Protein AF-A0A7C4W8W3-F1 (afdb_monomer_lite)

Structure (mmCIF, N/CA/C/O backbone):
data_AF-A0A7C4W8W3-F1
#
_entry.id   AF-A0A7C4W8W3-F1
#
loop_
_atom_site.group_PDB
_atom_site.id
_atom_site.type_symbol
_atom_site.label_atom_id
_atom_site.label_alt_id
_atom_site.label_comp_id
_atom_site.label_asym_id
_atom_site.label_entity_id
_atom_site.label_seq_id
_atom_site.pdbx_PDB_ins_code
_atom_site.Cartn_x
_atom_site.Cartn_y
_atom_site.Cartn_z
_atom_site.occupancy
_atom_site.B_iso_or_equiv
_atom_site.auth_seq_id
_atom_site.auth_comp_id
_atom_site.auth_asym_id
_atom_site.auth_atom_id
_atom_site.pdbx_PDB_model_num
ATOM 1 N N . MET A 1 1 ? -10.233 -7.156 21.979 1.00 64.44 1 MET A N 1
ATOM 2 C CA . MET A 1 1 ? -10.427 -7.450 20.538 1.00 64.44 1 MET A CA 1
ATOM 3 C C . MET A 1 1 ? -11.232 -6.345 19.859 1.00 64.44 1 MET A C 1
ATOM 5 O O . MET A 1 1 ? -10.738 -5.754 18.906 1.00 64.44 1 MET A O 1
ATOM 9 N N . GLU A 1 2 ? -12.417 -6.010 20.380 1.00 81.44 2 GLU A N 1
ATOM 10 C CA . GLU A 1 2 ? -13.230 -4.883 19.886 1.00 81.44 2 GLU A CA 1
ATOM 11 C C . GLU A 1 2 ? -12.530 -3.527 20.033 1.00 81.44 2 GLU A C 1
ATOM 13 O O . GLU A 1 2 ? -12.562 -2.720 19.113 1.00 81.44 2 GLU A O 1
ATOM 18 N N . GLU A 1 3 ? -11.820 -3.306 21.142 1.00 87.25 3 GLU A N 1
ATOM 19 C CA . GLU A 1 3 ? -11.076 -2.062 21.376 1.00 87.25 3 GLU A CA 1
ATOM 20 C C . GLU A 1 3 ? -9.989 -1.816 20.320 1.00 87.25 3 GLU A C 1
ATOM 22 O O . GLU A 1 3 ? -9.983 -0.765 19.688 1.00 87.25 3 GLU A O 1
ATOM 27 N N . PHE A 1 4 ? -9.130 -2.806 20.050 1.00 87.69 4 PHE A N 1
ATOM 28 C CA . PHE A 1 4 ? -8.094 -2.698 19.014 1.00 87.69 4 PHE A CA 1
ATOM 29 C C . PHE A 1 4 ? -8.700 -2.447 17.626 1.00 87.69 4 PHE A C 1
ATOM 31 O O . PHE A 1 4 ? -8.222 -1.598 16.877 1.00 87.69 4 PHE A O 1
ATOM 38 N N . THR A 1 5 ? -9.798 -3.142 17.308 1.00 91.81 5 THR A N 1
ATOM 39 C CA . THR A 1 5 ? -10.549 -2.929 16.063 1.00 91.81 5 THR A CA 1
ATOM 40 C C . THR A 1 5 ? -11.063 -1.495 15.965 1.00 91.81 5 THR A C 1
ATOM 42 O O . THR A 1 5 ? -10.894 -0.858 14.930 1.00 91.81 5 THR A O 1
ATOM 45 N N . LYS A 1 6 ? -11.635 -0.960 17.046 1.00 92.25 6 LYS A N 1
ATOM 46 C CA . LYS A 1 6 ? -12.136 0.413 17.095 1.00 92.25 6 LYS A CA 1
ATOM 47 C C . LYS A 1 6 ? -11.007 1.436 16.954 1.00 92.25 6 LYS A C 1
ATOM 49 O O . LYS A 1 6 ? -11.111 2.335 16.131 1.00 92.25 6 LYS A O 1
ATOM 54 N N . MET A 1 7 ? -9.892 1.258 17.666 1.00 89.38 7 MET A N 1
ATOM 55 C CA . MET A 1 7 ? -8.715 2.132 17.543 1.00 89.38 7 MET A CA 1
ATOM 56 C C . MET A 1 7 ? -8.175 2.187 16.111 1.00 89.38 7 MET A C 1
ATOM 58 O O . MET A 1 7 ? -7.802 3.256 15.620 1.00 89.38 7 MET A O 1
ATOM 62 N N . TRP A 1 8 ? -8.142 1.030 15.451 1.00 91.62 8 TRP A N 1
ATOM 63 C CA . TRP A 1 8 ? -7.712 0.891 14.068 1.00 91.62 8 TRP A CA 1
ATOM 64 C C . TRP A 1 8 ? -8.665 1.591 13.088 1.00 91.62 8 TRP A C 1
ATOM 66 O O . TRP A 1 8 ? -8.216 2.329 12.211 1.00 91.62 8 TRP A O 1
ATOM 76 N N . GLN A 1 9 ? -9.976 1.402 13.258 1.00 92.56 9 GLN A N 1
ATOM 77 C CA . GLN A 1 9 ? -11.007 2.046 12.436 1.00 92.56 9 GLN A CA 1
ATOM 78 C C . GLN A 1 9 ? -11.044 3.572 12.637 1.00 92.56 9 GLN A C 1
ATOM 80 O O . GLN A 1 9 ? -11.223 4.308 11.669 1.00 92.56 9 GLN A O 1
ATOM 85 N N . ASP A 1 10 ? -10.790 4.047 13.858 1.00 90.81 10 ASP A N 1
ATOM 86 C CA . ASP A 1 10 ? -10.789 5.468 14.234 1.00 90.81 10 ASP A CA 1
ATOM 87 C C . ASP A 1 10 ? -9.455 6.187 13.927 1.00 90.81 10 ASP A C 1
ATOM 89 O O . ASP A 1 10 ? -9.268 7.362 14.271 1.00 90.81 10 ASP A O 1
ATOM 93 N N . LEU A 1 11 ? -8.516 5.499 13.264 1.00 86.62 11 LEU A N 1
ATOM 94 C CA . LEU A 1 11 ? -7.213 6.026 12.836 1.00 86.62 11 LEU A CA 1
ATOM 95 C C . LEU A 1 11 ? -6.344 6.552 13.988 1.00 86.62 11 LEU A C 1
ATOM 97 O O . LEU A 1 11 ? -5.536 7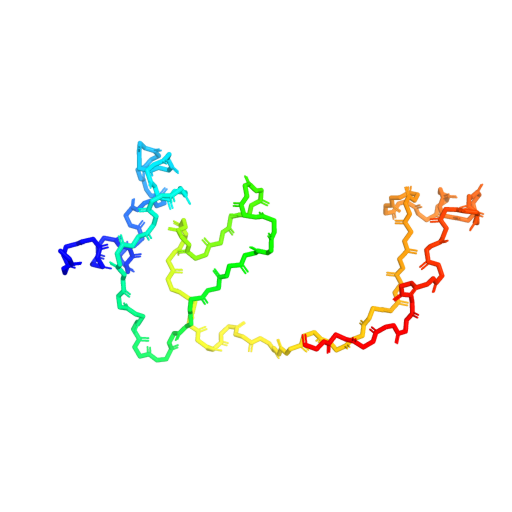.471 13.814 1.00 86.62 11 LEU A O 1
ATOM 101 N N . ILE A 1 12 ? -6.495 5.976 15.181 1.00 83.69 12 ILE A N 1
ATOM 102 C CA . ILE A 1 12 ? -5.775 6.424 16.380 1.00 83.69 12 ILE A CA 1
ATOM 103 C C . ILE A 1 12 ? -4.265 6.177 16.232 1.00 83.69 12 ILE A C 1
ATOM 105 O O . ILE A 1 12 ? -3.466 7.017 16.641 1.00 83.69 12 ILE A O 1
ATOM 109 N N . PHE A 1 13 ? -3.864 5.098 15.553 1.00 76.56 13 PHE A N 1
ATOM 110 C CA . PHE A 1 13 ? -2.453 4.763 15.317 1.00 76.56 13 PHE A CA 1
ATOM 111 C C . PHE A 1 13 ? -1.708 5.777 14.437 1.00 76.56 13 PHE A C 1
ATOM 113 O O . PHE A 1 13 ? -0.496 5.919 14.565 1.00 76.56 13 PHE A O 1
ATOM 120 N N . ILE A 1 14 ? -2.415 6.517 13.574 1.00 75.88 14 ILE A N 1
ATOM 121 C CA . ILE A 1 14 ? -1.811 7.615 12.799 1.00 75.88 14 ILE A CA 1
ATOM 122 C C . ILE A 1 14 ? -1.455 8.782 13.729 1.00 75.88 14 ILE A C 1
ATOM 124 O O . ILE A 1 14 ? -0.450 9.466 13.533 1.00 75.88 14 ILE A O 1
ATOM 128 N N . LYS A 1 15 ? -2.305 9.032 14.729 1.00 75.56 15 LYS A N 1
ATOM 129 C CA . LYS A 1 15 ? -2.196 10.186 15.627 1.00 75.56 15 LYS A CA 1
ATOM 130 C C . LYS A 1 15 ? -1.149 9.973 16.716 1.00 75.56 15 LYS A C 1
ATOM 132 O O . LYS A 1 15 ? -0.503 10.938 17.114 1.00 75.56 15 LYS A O 1
ATOM 137 N N . ASP A 1 16 ? -0.961 8.735 17.167 1.00 76.19 16 ASP A N 1
ATOM 138 C CA . ASP A 1 16 ? 0.007 8.389 18.206 1.00 76.19 16 ASP A CA 1
ATOM 139 C C . ASP A 1 16 ? 1.090 7.433 17.679 1.00 76.19 16 ASP A C 1
ATOM 141 O O . ASP A 1 16 ? 0.887 6.226 17.515 1.00 76.19 16 ASP A O 1
ATOM 145 N N . LYS A 1 17 ? 2.283 7.995 17.447 1.00 68.06 17 LYS A N 1
ATOM 146 C CA . LYS A 1 17 ? 3.448 7.275 16.914 1.00 68.06 17 LYS A CA 1
ATOM 147 C C . LYS A 1 17 ? 3.979 6.184 17.846 1.00 68.06 17 LYS A C 1
ATOM 149 O O . LYS A 1 17 ? 4.703 5.313 17.367 1.00 68.06 17 LYS A O 1
ATOM 154 N N . ASN A 1 18 ? 3.618 6.183 19.131 1.00 72.62 18 ASN A N 1
ATOM 155 C CA . ASN A 1 18 ? 4.074 5.158 20.073 1.00 72.62 18 ASN A CA 1
ATOM 156 C C . ASN A 1 18 ? 3.513 3.765 19.734 1.00 72.62 18 ASN A C 1
ATOM 158 O O . ASN A 1 18 ? 4.138 2.754 20.048 1.00 72.62 18 ASN A O 1
ATOM 162 N N . TYR A 1 19 ? 2.386 3.695 19.016 1.00 69.94 19 TYR A N 1
ATOM 163 C CA . TYR A 1 19 ? 1.806 2.430 18.554 1.00 69.94 19 TYR A CA 1
ATOM 164 C C . TYR A 1 19 ? 2.418 1.911 17.249 1.00 69.94 19 TYR A C 1
ATOM 166 O O . TYR A 1 19 ? 2.245 0.736 16.926 1.00 69.94 19 TYR A O 1
ATOM 174 N N . GLY A 1 20 ? 3.166 2.739 16.511 1.00 66.06 20 GLY A N 1
ATOM 175 C CA . GLY A 1 20 ? 3.705 2.374 15.197 1.00 66.06 20 GLY A CA 1
ATOM 176 C C . GLY A 1 20 ? 4.607 1.135 15.220 1.00 66.06 20 GLY A C 1
ATOM 177 O O . GLY A 1 20 ? 4.617 0.370 14.258 1.00 66.06 20 GLY A O 1
ATOM 178 N N . ILE A 1 21 ? 5.310 0.893 16.334 1.00 66.31 21 ILE A N 1
ATOM 179 C CA . ILE A 1 21 ? 6.167 -0.290 16.512 1.00 66.31 21 ILE A CA 1
ATOM 180 C C . ILE A 1 21 ? 5.345 -1.565 16.787 1.00 66.31 21 ILE A C 1
ATOM 182 O O . ILE A 1 21 ? 5.680 -2.637 16.294 1.00 66.31 21 ILE A O 1
ATOM 186 N N . LEU A 1 22 ? 4.240 -1.452 17.534 1.00 67.44 22 LEU A N 1
ATOM 187 C CA . LEU A 1 22 ? 3.401 -2.584 17.958 1.00 67.44 22 LEU A CA 1
ATOM 188 C C . LEU A 1 22 ? 2.498 -3.084 16.825 1.00 67.44 22 LEU A C 1
ATOM 190 O O . LEU A 1 22 ? 2.249 -4.279 16.687 1.00 67.44 22 LEU A O 1
ATOM 194 N N . VAL A 1 23 ? 2.041 -2.151 15.992 1.00 76.06 23 VAL A N 1
ATOM 195 C CA . VAL A 1 23 ? 1.123 -2.371 14.869 1.00 76.06 23 VAL A CA 1
ATOM 196 C C . VAL A 1 23 ? 1.796 -3.091 13.694 1.00 76.06 23 VAL A C 1
ATOM 198 O O . VAL A 1 23 ? 1.110 -3.621 12.825 1.00 76.06 23 VAL A O 1
ATOM 201 N N . ARG A 1 24 ? 3.131 -3.132 13.639 1.00 78.88 24 ARG A N 1
ATOM 202 C CA . ARG A 1 24 ? 3.855 -3.647 12.475 1.00 78.88 24 ARG A CA 1
ATOM 203 C C . ARG A 1 24 ? 3.949 -5.174 12.446 1.00 78.88 24 ARG A C 1
ATOM 205 O O . ARG A 1 24 ? 3.488 -5.774 11.470 1.00 78.88 24 ARG A O 1
ATOM 212 N N . ASP A 1 25 ? 4.501 -5.769 13.504 1.00 81.69 25 ASP A N 1
ATOM 213 C CA . ASP A 1 25 ? 4.824 -7.204 13.559 1.00 81.69 25 ASP A CA 1
ATOM 214 C C . ASP A 1 25 ? 3.685 -8.042 14.160 1.00 81.69 25 ASP A C 1
ATOM 216 O O . ASP A 1 25 ? 3.454 -9.170 13.733 1.00 81.69 25 ASP A O 1
ATOM 220 N N . ASN A 1 26 ? 2.925 -7.474 15.102 1.00 84.75 26 ASN A N 1
ATOM 221 C CA . ASN A 1 26 ? 1.848 -8.159 15.826 1.00 84.75 26 ASN A CA 1
ATOM 222 C C . ASN A 1 26 ? 0.481 -7.512 15.549 1.00 84.75 26 ASN A C 1
ATOM 224 O O . ASN A 1 26 ? -0.288 -7.226 16.466 1.00 84.75 26 ASN A O 1
ATOM 228 N N . PHE A 1 27 ? 0.186 -7.235 14.274 1.00 89.38 27 PHE A N 1
ATOM 229 C CA . PHE A 1 27 ? -1.072 -6.600 13.892 1.00 89.38 27 PHE A CA 1
ATOM 230 C C . PHE A 1 27 ? -2.282 -7.522 14.077 1.00 89.38 27 PHE A C 1
ATOM 232 O O . PHE A 1 27 ? -2.328 -8.626 13.532 1.00 89.38 27 PHE A O 1
ATOM 239 N N . GLY A 1 28 ? -3.327 -6.994 14.712 1.00 87.56 28 GLY A N 1
ATOM 240 C CA . GLY A 1 28 ? -4.638 -7.628 14.769 1.00 87.56 28 GLY A CA 1
ATOM 241 C C . GLY A 1 28 ? -4.845 -8.542 15.980 1.00 87.56 28 GLY A C 1
ATOM 242 O O . GLY A 1 28 ? -4.017 -8.588 16.888 1.00 87.56 28 GLY A O 1
ATOM 243 N N . PRO A 1 29 ? -5.981 -9.258 16.020 1.00 91.38 29 PRO A N 1
ATOM 244 C CA . PRO A 1 29 ? -7.018 -9.319 14.982 1.00 91.38 29 PRO A CA 1
ATOM 245 C C . PRO A 1 29 ? -7.871 -8.039 14.887 1.00 91.38 29 PRO A C 1
ATOM 247 O O . PRO A 1 29 ? -8.110 -7.366 15.890 1.00 91.38 29 PRO A O 1
ATOM 250 N N . VAL A 1 30 ? -8.351 -7.726 13.675 1.00 93.00 30 VAL A N 1
ATOM 251 C CA . VAL A 1 30 ? -9.316 -6.643 13.398 1.00 93.00 30 VAL A CA 1
ATOM 252 C C . VAL A 1 30 ? -10.462 -7.136 12.525 1.00 93.00 30 VAL A C 1
ATOM 254 O O . VAL A 1 30 ? -10.279 -8.030 11.699 1.00 93.00 30 VAL A O 1
ATOM 257 N N . VAL A 1 31 ? -11.629 -6.509 12.669 1.00 95.62 31 VAL A N 1
ATOM 258 C CA . VAL A 1 31 ? -12.759 -6.688 11.749 1.00 95.62 31 VAL A CA 1
ATOM 259 C C . VAL A 1 31 ? -12.779 -5.534 10.750 1.00 95.62 31 VAL A C 1
ATOM 261 O O . VAL A 1 31 ? -12.810 -4.362 11.134 1.00 95.62 31 VAL A O 1
ATOM 264 N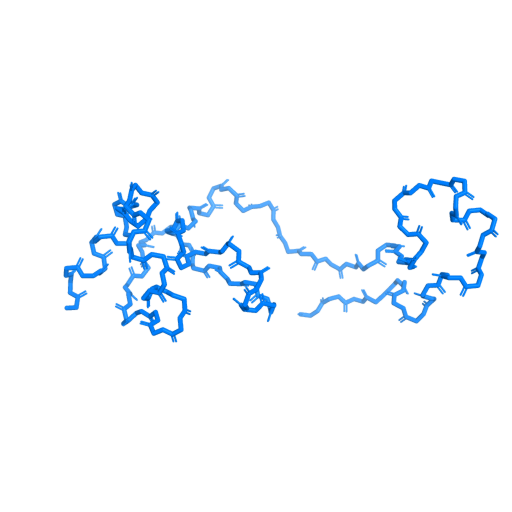 N . VAL A 1 32 ? -12.754 -5.867 9.459 1.00 96.38 32 VAL A N 1
ATOM 265 C CA . VAL A 1 32 ? -12.858 -4.880 8.377 1.00 96.38 32 VAL A CA 1
ATOM 266 C C . VAL A 1 32 ? -14.308 -4.387 8.298 1.00 96.38 32 VAL A C 1
ATOM 268 O O . VAL A 1 32 ? -15.205 -5.225 8.194 1.00 96.38 32 VAL A O 1
ATOM 271 N N . PRO A 1 33 ? -14.561 -3.065 8.348 1.00 96.19 33 PRO A N 1
ATOM 272 C CA . PRO A 1 33 ? -15.905 -2.522 8.187 1.00 96.19 33 PRO A CA 1
ATOM 273 C C . PRO A 1 33 ? -16.529 -2.888 6.842 1.00 96.19 33 PRO A C 1
ATOM 275 O O . PRO A 1 33 ? -15.830 -3.145 5.857 1.00 96.19 33 PRO A O 1
ATOM 278 N N . GLU A 1 34 ? -17.855 -2.801 6.768 1.00 97.12 34 GLU A N 1
ATOM 279 C CA . GLU A 1 34 ? -18.560 -2.882 5.493 1.00 97.12 34 GLU A CA 1
ATOM 280 C C . GLU A 1 34 ? -18.043 -1.835 4.496 1.00 97.12 34 GLU A C 1
ATOM 282 O O . GLU A 1 34 ? -17.624 -0.732 4.860 1.00 97.12 34 GLU A O 1
ATOM 287 N N . SER A 1 35 ? -18.067 -2.185 3.208 1.00 97.44 35 SER A N 1
ATOM 288 C CA . SER A 1 35 ? -17.588 -1.324 2.113 1.00 97.44 35 SER A CA 1
ATOM 289 C C . SER A 1 35 ? -16.126 -0.869 2.242 1.00 97.44 35 SER A C 1
ATOM 291 O O . SER A 1 35 ? -15.703 0.076 1.569 1.00 97.44 35 SER A O 1
ATOM 293 N N . CYS A 1 36 ? -15.331 -1.554 3.063 1.00 97.81 36 CYS A N 1
ATOM 294 C CA . CYS A 1 36 ? -13.898 -1.344 3.188 1.00 97.81 36 CYS A CA 1
ATOM 295 C C . CYS A 1 36 ? -13.110 -2.602 2.818 1.00 97.81 36 CYS A C 1
ATOM 2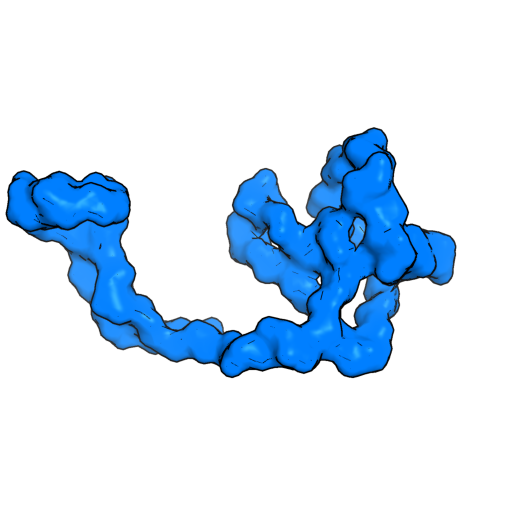97 O O . CYS A 1 36 ? -13.624 -3.718 2.820 1.00 97.81 36 CYS A O 1
ATOM 299 N N . ILE A 1 37 ? -11.831 -2.406 2.517 1.00 97.31 37 ILE A N 1
ATOM 300 C CA . ILE A 1 37 ? -10.846 -3.468 2.349 1.00 97.31 37 ILE A CA 1
ATOM 301 C C . ILE A 1 37 ? -9.642 -3.206 3.248 1.00 97.31 37 ILE A C 1
ATOM 303 O O . ILE A 1 37 ? -9.294 -2.060 3.543 1.00 97.31 37 ILE A O 1
ATOM 307 N N . PHE A 1 38 ? -9.001 -4.291 3.665 1.00 96.56 38 PHE A N 1
ATOM 308 C CA . PHE A 1 38 ? -7.694 -4.264 4.302 1.00 96.56 38 PHE A CA 1
ATOM 309 C C . PHE A 1 38 ? -6.636 -4.546 3.237 1.00 96.56 38 PHE A C 1
ATOM 311 O O . PHE A 1 38 ? -6.691 -5.590 2.586 1.00 96.56 38 PHE A O 1
ATOM 318 N N . VAL A 1 39 ? -5.702 -3.619 3.027 1.00 96.25 39 VAL A N 1
ATOM 319 C CA . VAL A 1 39 ? -4.616 -3.789 2.054 1.00 96.25 39 VAL A CA 1
ATOM 320 C C . VAL A 1 39 ? -3.276 -3.877 2.764 1.00 96.25 39 VAL A C 1
ATOM 322 O O . VAL A 1 39 ? -3.033 -3.200 3.760 1.00 96.25 39 VAL A O 1
ATOM 325 N N . MET A 1 40 ? -2.393 -4.708 2.226 1.00 95.88 40 MET A N 1
ATOM 326 C CA . MET A 1 40 ? -1.022 -4.862 2.695 1.00 95.88 40 MET A CA 1
ATOM 327 C C . MET A 1 40 ? -0.076 -4.856 1.508 1.00 95.88 40 MET A C 1
ATOM 329 O O . MET A 1 40 ? -0.399 -5.414 0.459 1.00 95.88 40 MET A O 1
ATOM 333 N N . GLY A 1 41 ? 1.097 -4.258 1.687 1.00 94.94 41 GLY A N 1
ATOM 334 C CA . GLY A 1 41 ? 2.179 -4.401 0.723 1.00 94.94 41 GLY A CA 1
ATOM 335 C C . GLY A 1 41 ? 2.892 -5.742 0.880 1.00 94.94 41 GLY A C 1
ATOM 336 O O . GLY A 1 41 ? 2.966 -6.309 1.973 1.00 94.94 41 GLY A O 1
ATOM 337 N N . ASP A 1 42 ? 3.466 -6.238 -0.213 1.00 95.25 42 ASP A N 1
ATOM 338 C CA . ASP A 1 42 ? 4.276 -7.461 -0.186 1.00 95.25 42 ASP A CA 1
ATOM 339 C C . ASP A 1 42 ? 5.571 -7.264 0.617 1.00 95.25 42 ASP A C 1
ATOM 341 O O . ASP A 1 42 ? 6.008 -8.161 1.337 1.00 95.25 42 ASP A O 1
ATOM 345 N N . ASN A 1 43 ? 6.165 -6.066 0.553 1.00 94.75 43 ASN A N 1
ATOM 346 C CA . ASN A 1 43 ? 7.343 -5.701 1.339 1.00 94.75 43 ASN A CA 1
ATOM 347 C C . ASN A 1 43 ? 6.935 -5.204 2.737 1.00 94.75 43 ASN A C 1
ATOM 349 O O . ASN A 1 43 ? 6.903 -4.003 3.000 1.00 94.75 43 ASN A O 1
ATOM 353 N N . ARG A 1 44 ? 6.577 -6.148 3.614 1.00 91.81 44 ARG A N 1
ATOM 354 C CA . ARG A 1 44 ? 5.927 -5.910 4.919 1.00 91.81 44 ARG A CA 1
ATOM 355 C C . ARG A 1 44 ? 6.654 -4.931 5.832 1.00 91.81 44 ARG A C 1
ATOM 357 O O . ARG A 1 44 ? 5.988 -4.157 6.517 1.00 91.81 44 ARG A O 1
ATOM 364 N N . ASP A 1 45 ? 7.980 -4.960 5.821 1.00 90.00 45 ASP A N 1
ATOM 365 C CA . ASP A 1 45 ? 8.828 -4.112 6.659 1.00 90.00 45 ASP A CA 1
ATOM 366 C C . ASP A 1 45 ? 8.969 -2.682 6.136 1.00 90.00 45 ASP A C 1
ATOM 368 O O . ASP A 1 45 ? 9.350 -1.780 6.883 1.00 90.00 45 ASP A O 1
ATOM 372 N N . ASN A 1 46 ? 8.654 -2.476 4.858 1.00 91.06 46 ASN A N 1
ATOM 373 C CA . ASN A 1 46 ? 8.794 -1.207 4.157 1.00 91.06 46 ASN A CA 1
ATOM 374 C C . ASN A 1 46 ? 7.494 -0.828 3.432 1.00 91.06 46 ASN A C 1
ATOM 376 O O . ASN A 1 46 ? 7.504 -0.405 2.275 1.00 91.06 46 ASN A O 1
ATOM 380 N N . SER A 1 47 ? 6.367 -1.047 4.107 1.00 91.69 47 SER A N 1
ATOM 381 C CA . SER A 1 47 ? 5.031 -0.801 3.579 1.00 91.69 47 SER A CA 1
ATOM 382 C C . SER A 1 47 ? 4.192 -0.072 4.618 1.00 91.69 47 SER A C 1
ATOM 384 O O . SER A 1 47 ? 3.801 -0.653 5.628 1.00 91.69 47 SER A O 1
ATOM 386 N N . GLU A 1 48 ? 3.901 1.198 4.350 1.00 91.12 48 GLU A N 1
ATOM 387 C CA . GLU A 1 48 ? 2.886 1.962 5.070 1.00 91.12 48 GLU A CA 1
ATOM 388 C C . GLU A 1 48 ? 1.514 1.601 4.488 1.00 91.12 48 GLU A C 1
ATOM 390 O O . GLU A 1 48 ? 1.025 2.218 3.542 1.00 91.12 48 GLU A O 1
ATOM 395 N N . ASP A 1 49 ? 0.917 0.533 5.010 1.00 93.94 49 ASP A N 1
ATOM 396 C CA . ASP A 1 49 ? -0.350 -0.039 4.543 1.00 93.94 49 ASP A CA 1
ATOM 397 C C . ASP A 1 49 ? -1.462 0.029 5.604 1.00 93.94 49 ASP A C 1
ATOM 399 O O . ASP A 1 49 ? -1.335 0.750 6.599 1.00 93.94 49 ASP A O 1
ATOM 403 N N . SER A 1 50 ? -2.574 -0.691 5.394 1.00 94.75 50 SER A N 1
ATOM 404 C CA . SER A 1 50 ? -3.758 -0.597 6.253 1.00 94.75 50 SER A CA 1
ATOM 405 C C . SER A 1 50 ? -3.462 -0.855 7.723 1.00 94.75 50 SER A C 1
ATOM 407 O O . SER A 1 50 ? -4.222 -0.376 8.555 1.00 94.75 50 SER A O 1
ATOM 409 N N . ARG A 1 51 ? -2.368 -1.542 8.079 1.00 92.50 51 ARG A N 1
ATOM 410 C CA . ARG A 1 51 ? -1.943 -1.674 9.482 1.00 92.50 51 ARG A CA 1
ATOM 411 C C . ARG A 1 51 ? -1.818 -0.307 10.161 1.00 92.50 51 ARG A C 1
ATOM 413 O O . ARG A 1 51 ? -2.319 -0.124 11.265 1.00 92.50 51 ARG A O 1
ATOM 420 N N . PHE A 1 52 ? -1.224 0.663 9.469 1.00 88.81 52 PHE A N 1
ATOM 421 C CA . PHE A 1 52 ? -0.896 1.984 10.006 1.00 88.81 52 PHE A CA 1
ATOM 422 C C . PHE A 1 52 ? -2.014 3.002 9.812 1.00 88.81 52 PHE A C 1
ATOM 424 O O . PHE A 1 52 ? -2.306 3.769 10.727 1.00 88.81 52 PHE A O 1
ATOM 431 N N . TRP A 1 53 ? -2.631 3.019 8.626 1.00 91.06 53 TRP A N 1
ATOM 432 C CA . TRP A 1 53 ? -3.583 4.066 8.247 1.00 91.06 53 TRP A CA 1
ATOM 433 C C . TRP A 1 53 ? -5.042 3.618 8.167 1.00 91.06 53 TRP A C 1
ATOM 435 O O . TRP A 1 53 ? -5.886 4.399 7.734 1.00 91.06 53 TRP A O 1
ATOM 445 N N . GLY A 1 54 ? -5.365 2.404 8.616 1.00 93.25 54 GLY A N 1
ATOM 446 C CA . GLY A 1 54 ? -6.752 1.974 8.771 1.00 93.25 54 GLY A CA 1
ATOM 447 C C . GLY A 1 54 ? -7.371 1.299 7.538 1.00 93.25 54 GLY A C 1
ATOM 448 O O . GLY A 1 54 ? -6.673 0.902 6.598 1.00 93.25 54 GLY A O 1
ATOM 449 N N . PRO A 1 55 ? -8.702 1.118 7.542 1.00 95.94 55 PRO A N 1
ATOM 450 C CA . PRO A 1 55 ? -9.437 0.515 6.433 1.00 95.94 55 PRO A CA 1
ATOM 451 C C . PRO A 1 55 ? -9.500 1.432 5.202 1.00 95.94 55 PRO A C 1
ATOM 453 O O . PRO A 1 55 ? -9.717 2.638 5.313 1.00 95.94 55 PRO A O 1
ATOM 456 N N . LEU A 1 56 ? -9.393 0.854 4.000 1.00 96.00 56 LEU A N 1
ATOM 457 C CA . LEU A 1 56 ? -9.584 1.580 2.741 1.00 96.00 56 LEU A CA 1
ATOM 458 C C . LEU A 1 56 ? -11.020 1.414 2.243 1.00 96.00 56 LEU A C 1
ATOM 460 O O . LEU A 1 56 ? -11.427 0.314 1.879 1.00 96.00 56 LEU A O 1
ATOM 464 N N . HIS A 1 57 ? -11.777 2.504 2.148 1.00 97.50 57 HIS A N 1
ATOM 465 C CA . HIS A 1 57 ? -13.121 2.455 1.571 1.00 97.50 57 HIS A CA 1
ATOM 466 C C . HIS A 1 57 ? -13.071 2.119 0.067 1.00 97.50 57 HIS A C 1
ATOM 468 O O . HIS A 1 57 ? -12.338 2.764 -0.689 1.00 97.50 57 HIS A O 1
ATOM 474 N N . ILE A 1 58 ? -13.907 1.182 -0.401 1.00 97.44 58 ILE A N 1
ATOM 475 C CA . ILE A 1 58 ? -13.880 0.667 -1.788 1.00 97.44 58 ILE A CA 1
ATOM 476 C C . ILE A 1 58 ? -14.084 1.749 -2.854 1.00 97.44 58 ILE A C 1
ATOM 478 O O . ILE A 1 58 ? -13.590 1.621 -3.965 1.00 97.44 58 ILE A O 1
ATOM 482 N N . LYS A 1 59 ? -14.761 2.852 -2.513 1.00 97.94 59 LYS A N 1
ATOM 483 C CA . LYS A 1 59 ? -14.933 4.025 -3.395 1.00 97.94 59 LYS A CA 1
ATOM 484 C C . LYS A 1 59 ? -13.614 4.634 -3.895 1.00 97.94 59 LYS A C 1
ATOM 486 O O . LYS A 1 59 ? -13.613 5.319 -4.909 1.00 97.94 59 LYS A O 1
ATOM 491 N N . TYR A 1 60 ? -12.510 4.423 -3.173 1.00 96.94 60 TYR A N 1
ATOM 492 C CA . TYR A 1 60 ? -11.180 4.892 -3.568 1.00 96.94 60 TYR A CA 1
ATOM 493 C C . TYR A 1 60 ? -10.397 3.851 -4.386 1.00 96.94 60 TYR A C 1
ATOM 495 O O . TYR A 1 60 ? -9.315 4.154 -4.894 1.00 96.94 60 TYR A O 1
ATOM 503 N N . LEU A 1 61 ? -10.927 2.634 -4.541 1.00 96.19 61 LEU A N 1
ATOM 504 C CA . LEU A 1 61 ? -10.308 1.578 -5.330 1.00 96.19 61 LEU A CA 1
ATOM 505 C C . LEU A 1 61 ? -10.511 1.858 -6.824 1.00 96.19 61 LEU A C 1
ATOM 507 O O . LEU A 1 61 ? -11.626 1.809 -7.333 1.00 96.19 61 LEU A O 1
ATOM 511 N N . LYS A 1 62 ? -9.415 2.119 -7.542 1.00 96.12 62 LYS A N 1
ATOM 512 C CA . LYS A 1 62 ? -9.460 2.381 -8.991 1.00 96.12 62 LYS A CA 1
ATOM 513 C C . LYS A 1 62 ? -9.543 1.112 -9.840 1.00 96.12 62 LYS A C 1
ATOM 515 O O . LYS A 1 62 ? -10.124 1.141 -10.917 1.00 96.12 62 LYS A O 1
ATOM 520 N N . GLY A 1 63 ? -8.936 0.015 -9.394 1.00 94.31 63 GLY A N 1
ATOM 521 C CA . GLY A 1 63 ? -8.898 -1.231 -10.154 1.00 94.31 63 GLY A CA 1
ATOM 522 C C . GLY A 1 63 ? -7.756 -2.148 -9.733 1.00 94.31 63 GLY A C 1
ATOM 523 O O . GLY A 1 63 ? -7.043 -1.870 -8.769 1.00 94.31 63 GLY A O 1
ATOM 524 N N . LYS A 1 64 ? -7.594 -3.248 -10.473 1.00 93.06 64 LYS A N 1
ATOM 525 C CA . LYS A 1 64 ? -6.521 -4.227 -10.272 1.00 93.06 64 LYS A CA 1
ATOM 526 C C . LYS A 1 64 ? -5.372 -3.957 -11.250 1.00 93.06 64 LYS A C 1
ATOM 528 O O . LYS A 1 64 ? -5.647 -3.707 -12.425 1.00 93.06 64 LYS A O 1
ATOM 533 N N . PRO A 1 65 ? -4.105 -4.001 -10.807 1.00 92.69 65 PRO A N 1
ATOM 534 C CA . PRO A 1 65 ? -2.972 -3.880 -11.717 1.00 92.69 65 PRO A CA 1
ATOM 535 C C . PRO A 1 65 ? -2.923 -5.105 -12.648 1.00 92.69 65 PRO A C 1
ATOM 537 O O . PRO A 1 65 ? -3.093 -6.230 -12.191 1.00 92.69 65 PRO A O 1
ATOM 540 N N . LEU A 1 66 ? -2.724 -4.884 -13.955 1.00 94.56 66 LEU A N 1
ATOM 541 C CA . LEU A 1 66 ? -2.861 -5.934 -14.982 1.00 94.56 66 LEU A CA 1
ATOM 542 C C . LEU A 1 66 ? -1.520 -6.394 -15.562 1.00 94.56 66 LEU A C 1
ATOM 544 O O . LEU A 1 66 ? -1.259 -7.590 -15.641 1.00 94.56 66 LEU A O 1
ATOM 548 N N . VAL A 1 67 ? -0.676 -5.454 -15.996 1.00 96.62 67 VAL A N 1
ATOM 549 C CA . VAL A 1 67 ? 0.560 -5.738 -16.741 1.00 96.62 67 VAL A CA 1
ATOM 550 C C . VAL A 1 67 ? 1.669 -4.786 -16.309 1.00 96.62 67 VAL A C 1
ATOM 552 O O . VAL A 1 67 ? 1.429 -3.601 -16.070 1.00 96.62 67 VAL A O 1
ATOM 555 N N . ILE A 1 68 ? 2.902 -5.287 -16.257 1.00 96.06 68 ILE A N 1
ATOM 556 C CA . ILE A 1 68 ? 4.097 -4.449 -16.119 1.00 96.06 68 ILE A CA 1
ATOM 557 C C . ILE A 1 68 ? 4.441 -3.854 -17.491 1.00 96.06 68 ILE A C 1
ATOM 559 O O . ILE A 1 68 ? 4.996 -4.540 -18.350 1.00 96.06 68 ILE A O 1
ATOM 563 N N . TYR A 1 69 ? 4.117 -2.575 -17.698 1.00 95.00 69 TYR A N 1
ATOM 564 C CA . TYR A 1 69 ? 4.396 -1.885 -18.965 1.00 95.00 69 TYR A CA 1
ATOM 565 C C . TYR A 1 69 ? 5.903 -1.668 -19.196 1.00 95.00 69 TYR A C 1
ATOM 567 O O . TYR A 1 69 ? 6.377 -1.802 -20.320 1.00 95.00 69 TYR A O 1
ATOM 575 N N . PHE A 1 70 ? 6.660 -1.342 -18.143 1.00 94.69 70 PHE A N 1
ATOM 576 C CA . PHE A 1 70 ? 8.087 -1.036 -18.241 1.00 94.69 70 PHE A CA 1
ATOM 577 C C . PHE A 1 70 ? 8.823 -1.309 -16.925 1.00 94.69 70 PHE A C 1
ATOM 579 O O . PHE A 1 70 ? 8.238 -1.206 -15.845 1.00 94.69 70 PHE A O 1
ATOM 586 N N . SER A 1 71 ? 10.113 -1.656 -17.011 1.00 94.56 71 SER A N 1
ATOM 587 C CA . SER A 1 71 ? 10.942 -1.990 -15.850 1.00 94.56 71 SER A CA 1
ATOM 588 C C . SER A 1 71 ? 12.436 -1.761 -16.119 1.00 94.56 71 SER A C 1
ATOM 590 O O . SER A 1 71 ? 13.001 -2.325 -17.054 1.00 94.56 71 SER A O 1
ATOM 592 N N . SER A 1 72 ? 13.103 -0.975 -15.267 1.00 95.56 72 SER A N 1
ATOM 593 C CA . SER A 1 72 ? 14.550 -0.711 -15.338 1.00 95.56 72 SER A CA 1
ATOM 594 C C . SER A 1 72 ? 15.153 -0.484 -13.948 1.00 95.56 72 SER A C 1
ATOM 596 O O . SER A 1 72 ? 14.442 -0.049 -13.040 1.00 95.56 72 SER A O 1
ATOM 598 N N . ASP A 1 73 ? 16.449 -0.760 -13.797 1.00 95.38 73 ASP A N 1
ATOM 599 C CA . ASP A 1 73 ? 17.254 -0.436 -12.607 1.00 95.38 73 ASP A CA 1
ATOM 600 C C . ASP A 1 73 ? 18.037 0.887 -12.750 1.00 95.38 73 ASP A C 1
ATOM 602 O O . ASP A 1 73 ? 18.774 1.296 -11.853 1.00 95.38 73 ASP A O 1
ATOM 606 N N . ALA A 1 74 ? 17.889 1.606 -13.870 1.00 92.94 74 ALA A N 1
ATOM 607 C CA . ALA A 1 74 ? 18.529 2.911 -14.081 1.00 92.94 74 ALA A CA 1
ATOM 608 C C . ALA A 1 74 ? 17.902 4.053 -13.241 1.00 92.94 74 ALA A C 1
ATOM 610 O O . ALA A 1 74 ? 18.459 5.156 -13.159 1.00 92.94 74 ALA A O 1
ATOM 611 N N . GLY A 1 75 ? 16.777 3.781 -12.570 1.00 88.94 75 GLY A N 1
ATOM 612 C CA . GLY A 1 75 ? 15.968 4.766 -11.853 1.00 88.94 75 GLY A CA 1
ATOM 613 C C . GLY A 1 75 ? 15.041 5.558 -12.788 1.00 88.94 75 GLY A C 1
ATOM 614 O O . GLY A 1 75 ? 14.952 5.247 -13.973 1.00 88.94 75 GLY A O 1
ATOM 615 N N . PRO A 1 76 ? 14.340 6.587 -12.280 1.00 89.00 76 PRO A N 1
ATOM 616 C CA . PRO A 1 76 ? 13.307 7.300 -13.041 1.00 89.00 76 PRO A CA 1
ATOM 617 C C . PRO A 1 76 ? 13.855 8.309 -14.066 1.00 89.00 76 PRO A C 1
ATOM 619 O O . PRO A 1 76 ? 13.092 8.876 -14.842 1.00 89.00 76 PRO A O 1
ATOM 622 N N . ASN A 1 77 ? 15.163 8.580 -14.069 1.00 93.06 77 ASN A N 1
ATOM 623 C CA . ASN A 1 77 ? 15.758 9.566 -14.967 1.00 93.06 77 ASN A CA 1
ATOM 624 C C . ASN A 1 77 ? 15.883 9.009 -16.397 1.00 93.06 77 ASN A C 1
ATOM 626 O O . ASN A 1 77 ? 16.598 8.033 -16.625 1.00 93.06 77 ASN A O 1
ATOM 630 N N . LEU A 1 78 ? 15.239 9.674 -17.362 1.00 92.25 78 LEU A N 1
ATOM 631 C CA . LEU A 1 78 ? 15.195 9.233 -18.759 1.00 92.25 78 LEU A CA 1
ATOM 632 C C . LEU A 1 78 ? 16.581 9.146 -19.412 1.00 92.25 78 LEU A C 1
ATOM 634 O O . LEU A 1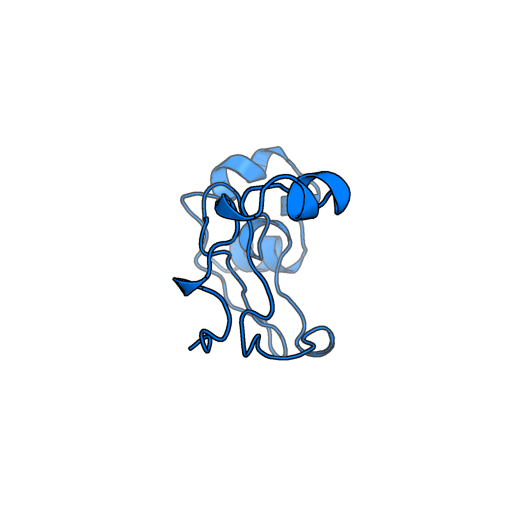 78 ? 16.864 8.171 -20.102 1.00 92.25 78 LEU A O 1
ATOM 638 N N . LEU A 1 79 ? 17.467 10.116 -19.163 1.00 95.12 79 LEU A N 1
ATOM 639 C CA . LEU A 1 79 ? 18.827 10.084 -19.711 1.00 95.12 79 LEU A CA 1
ATOM 640 C C . LEU A 1 79 ? 19.591 8.863 -19.189 1.00 95.12 79 LEU A C 1
ATOM 642 O O . LEU A 1 79 ? 20.247 8.175 -19.966 1.00 95.12 79 LEU A O 1
ATOM 646 N N . ARG A 1 80 ? 19.454 8.528 -17.898 1.00 93.50 80 ARG A N 1
ATOM 647 C CA . ARG A 1 80 ? 20.072 7.315 -17.333 1.00 93.50 80 ARG A CA 1
ATOM 648 C C . ARG A 1 80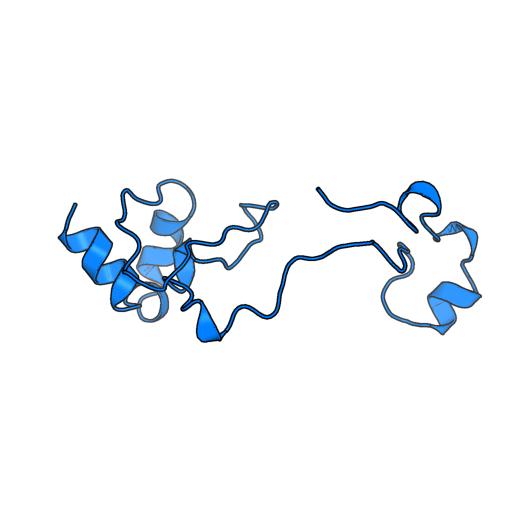 ? 19.539 6.044 -17.984 1.00 93.50 80 ARG A C 1
ATOM 650 O O . ARG A 1 80 ? 20.315 5.120 -18.174 1.00 93.50 80 ARG A O 1
ATOM 657 N N . ILE A 1 81 ? 18.253 5.990 -18.326 1.00 93.62 81 ILE A N 1
ATOM 658 C CA . ILE A 1 81 ? 17.666 4.839 -19.028 1.00 93.62 81 ILE A CA 1
ATOM 659 C C . ILE A 1 81 ? 18.255 4.729 -20.442 1.00 93.62 81 ILE A C 1
ATOM 661 O O . ILE A 1 81 ? 18.739 3.662 -20.813 1.00 93.62 81 ILE A O 1
ATOM 665 N N . ILE A 1 82 ? 18.277 5.832 -21.199 1.00 93.31 82 ILE A N 1
ATOM 666 C CA . ILE A 1 82 ? 18.774 5.866 -22.586 1.00 93.31 82 ILE A CA 1
ATOM 667 C C . ILE A 1 82 ? 20.256 5.474 -22.655 1.00 93.31 82 ILE A C 1
ATOM 669 O O . ILE A 1 82 ? 20.639 4.651 -23.481 1.00 93.31 82 ILE A O 1
ATOM 673 N N . PHE A 1 83 ? 21.086 6.014 -21.760 1.00 95.00 83 PHE A N 1
ATOM 674 C CA . PHE A 1 83 ? 22.522 5.721 -21.719 1.00 95.00 83 PHE A CA 1
ATOM 675 C C . PHE A 1 83 ? 22.870 4.444 -20.932 1.00 95.00 83 PHE A C 1
ATOM 677 O O . PHE A 1 83 ? 24.045 4.143 -20.734 1.00 95.00 83 PHE A O 1
ATOM 684 N N . SER A 1 84 ? 21.888 3.678 -20.446 1.00 94.56 84 SER A N 1
ATOM 685 C CA . SER A 1 84 ? 22.110 2.388 -19.771 1.00 94.56 84 SER A CA 1
ATOM 686 C C . SER A 1 84 ? 21.102 1.322 -20.223 1.00 94.56 84 SER A C 1
ATOM 688 O O . SER A 1 84 ? 20.375 0.776 -19.387 1.00 94.56 84 SER A O 1
ATOM 690 N N . PRO A 1 85 ? 21.075 0.957 -21.520 1.00 89.38 85 PRO A N 1
ATOM 691 C CA . PRO A 1 85 ? 20.108 -0.008 -22.053 1.00 89.38 85 PRO A CA 1
ATOM 692 C C . PRO A 1 85 ? 20.215 -1.390 -21.387 1.00 89.38 85 PRO A C 1
ATOM 694 O O . PRO A 1 85 ? 19.214 -2.084 -21.226 1.00 89.38 85 PRO A O 1
ATOM 697 N N . PHE A 1 86 ? 21.404 -1.768 -20.906 1.00 93.50 86 PHE A N 1
ATOM 698 C CA . PHE A 1 86 ? 21.636 -3.026 -20.185 1.00 93.50 86 PHE A CA 1
ATOM 699 C C . PHE A 1 86 ? 20.968 -3.095 -18.803 1.00 93.50 86 PHE A C 1
ATOM 701 O O . PHE A 1 86 ? 20.912 -4.164 -18.208 1.00 93.50 86 PHE A O 1
ATOM 708 N N . LYS A 1 87 ? 20.457 -1.974 -18.273 1.00 94.81 87 LYS A N 1
ATOM 709 C CA . LYS A 1 87 ? 19.697 -1.938 -17.011 1.00 94.81 87 LYS A CA 1
ATOM 710 C C . LYS A 1 87 ? 18.195 -2.146 -17.211 1.00 94.81 87 LYS A C 1
ATOM 712 O O . LYS A 1 87 ? 17.428 -1.983 -16.260 1.00 94.81 87 LYS A O 1
ATOM 717 N N . ILE A 1 88 ? 17.738 -2.409 -18.435 1.00 95.31 88 ILE A N 1
ATOM 718 C CA . ILE A 1 88 ? 16.336 -2.739 -18.710 1.00 95.31 88 ILE A CA 1
ATOM 719 C C . ILE A 1 88 ? 16.090 -4.200 -18.316 1.00 95.31 88 ILE A C 1
ATOM 721 O O . ILE A 1 88 ? 16.834 -5.093 -18.711 1.00 95.31 88 ILE A O 1
ATOM 725 N N . ARG A 1 89 ? 15.028 -4.431 -17.538 1.00 95.44 89 ARG A N 1
ATOM 726 C CA . ARG A 1 89 ? 14.617 -5.752 -17.034 1.00 95.44 89 ARG A CA 1
ATOM 727 C C . ARG A 1 89 ? 13.568 -6.358 -17.958 1.00 95.44 89 ARG A C 1
ATOM 729 O O . ARG A 1 89 ? 12.368 -6.319 -17.664 1.00 95.44 89 ARG A O 1
ATOM 736 N N . TRP A 1 90 ? 14.025 -6.825 -19.117 1.00 95.00 90 TRP A N 1
ATOM 737 C CA . TRP A 1 90 ? 13.182 -7.316 -20.210 1.00 95.00 90 TRP A CA 1
ATOM 738 C C . TRP A 1 90 ? 12.240 -8.443 -19.784 1.00 95.00 90 TRP A C 1
ATOM 740 O O . TRP A 1 90 ? 11.081 -8.454 -20.184 1.00 95.00 90 TRP A O 1
ATOM 750 N N . GLU A 1 91 ? 12.690 -9.326 -18.897 1.00 95.69 91 GLU A N 1
ATOM 751 C CA . GLU A 1 91 ? 11.933 -10.460 -18.361 1.00 95.69 91 GLU A CA 1
ATOM 752 C C . GLU A 1 91 ? 10.690 -10.054 -17.553 1.00 95.69 91 GLU A C 1
ATOM 754 O O . GLU A 1 91 ? 9.806 -10.874 -17.298 1.00 95.69 91 GLU A O 1
ATOM 759 N N . ARG A 1 92 ? 10.609 -8.788 -17.127 1.00 95.94 92 ARG A N 1
ATOM 760 C CA . ARG A 1 92 ? 9.456 -8.256 -16.394 1.00 95.94 92 ARG A CA 1
ATOM 761 C C . ARG A 1 92 ? 8.435 -7.588 -17.305 1.00 95.94 92 ARG A C 1
ATOM 763 O O . ARG A 1 92 ? 7.272 -7.515 -16.920 1.00 95.94 92 ARG A O 1
ATOM 770 N N . ILE A 1 93 ? 8.851 -7.069 -18.457 1.00 96.38 93 ILE A N 1
ATOM 771 C CA . ILE A 1 93 ? 7.982 -6.293 -19.346 1.00 96.38 93 ILE A CA 1
ATOM 772 C C . ILE A 1 93 ? 6.951 -7.222 -19.994 1.00 96.38 93 ILE A C 1
ATOM 774 O O . ILE A 1 93 ? 7.279 -8.311 -20.453 1.00 96.38 93 ILE A O 1
ATOM 778 N N . GLY A 1 94 ? 5.684 -6.808 -19.994 1.00 95.94 94 GLY A N 1
ATOM 779 C CA . GLY A 1 94 ? 4.576 -7.610 -20.520 1.00 95.94 94 GLY A CA 1
ATOM 780 C C . GLY A 1 94 ? 4.105 -8.724 -19.580 1.00 95.94 94 GLY A C 1
ATOM 781 O O . GLY A 1 94 ? 3.130 -9.408 -19.887 1.00 95.94 94 GLY A O 1
ATOM 782 N N . ARG A 1 95 ? 4.736 -8.895 -18.409 1.00 96.38 95 ARG A N 1
ATOM 783 C CA . ARG A 1 95 ? 4.278 -9.865 -17.411 1.00 96.38 95 ARG A CA 1
ATOM 784 C C . ARG A 1 95 ? 2.892 -9.472 -16.899 1.00 96.38 95 ARG A C 1
ATOM 786 O O . ARG A 1 95 ? 2.713 -8.375 -16.365 1.00 96.38 95 ARG A O 1
ATOM 793 N N . ILE A 1 96 ? 1.947 -10.402 -17.024 1.00 95.19 96 ILE A N 1
ATOM 794 C CA . ILE A 1 96 ? 0.605 -10.296 -16.447 1.00 95.19 96 ILE A CA 1
ATOM 795 C C . ILE A 1 96 ? 0.698 -10.537 -14.939 1.00 95.19 96 ILE A C 1
ATOM 797 O O . ILE A 1 96 ? 1.308 -11.512 -14.487 1.00 95.19 96 ILE A O 1
ATOM 801 N N . LEU A 1 97 ? 0.105 -9.630 -14.172 1.00 90.88 97 LEU A N 1
ATOM 802 C CA . LEU A 1 97 ? -0.041 -9.751 -12.729 1.00 90.88 97 LEU A CA 1
ATOM 803 C C . LEU A 1 97 ? -1.266 -10.625 -12.435 1.00 90.88 97 LEU A C 1
ATOM 805 O O . LEU A 1 97 ? -2.302 -10.487 -13.085 1.00 90.88 97 LEU A O 1
ATOM 809 N N . ARG A 1 98 ? -1.103 -11.570 -11.510 1.00 82.81 98 ARG A N 1
ATOM 810 C CA . ARG A 1 98 ? -2.152 -12.488 -11.058 1.00 82.81 98 ARG A CA 1
ATOM 811 C C . ARG A 1 98 ? -2.567 -12.128 -9.645 1.00 82.81 98 ARG A C 1
ATOM 813 O O . ARG A 1 98 ? -1.662 -11.712 -8.889 1.00 82.81 98 ARG A O 1
#

Sequence (98 aa):
MEEFTKMWQDLIFIKDKNYGILVRDNFGPVVVPESCIFVMGDNRDNSEDSRFWGPLHIKYLKGKPLVIYFSSDAGPNLLRIIFSPFKIRWERIGRILR

Foldseek 3Di:
DVVLQVCLAVLVLLVDVVCVVVLQPPNDDYDADPQWDFDADPPSVPTPGSSRGNTHHCVPPPDDDFADQFDFPLPPDPVSCVVCVVRGPPVRHGDTDD

InterPro domains:
  IPR000223 Peptidase S26A, signal peptidase I [PTHR43390] (24-72)
  IPR000223 Peptidase S26A, signal peptidase I [TIGR02227] (25-71)
  IPR019533 Peptidase S26 [PF10502] (28-69)
  IPR019533 Peptidase S26 [cd06530] (10-65)
  IPR019758 Peptidase S26A, signal peptidase I, conser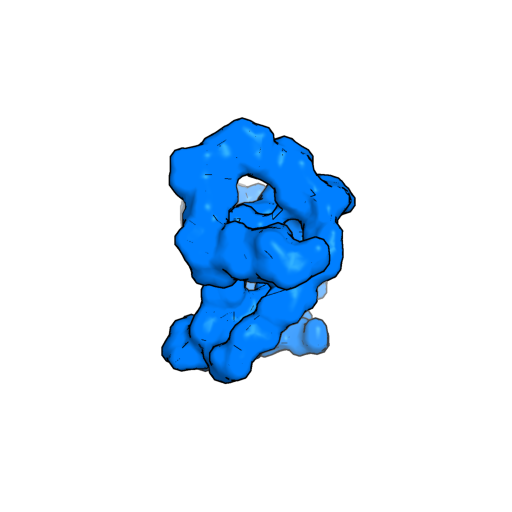ved site [PS00761] (37-50)
  IPR036286 LexA/Signal peptidase-like superfamily [SSF51306] (21-96)

Radius of gyration: 18.49 Å; chains: 1; bounding box: 41×23×44 Å

pLDDT: mean 90.29, std 8.19, range [64.44, 97.94]

Organism: NCBI:txid2052148

Secondary structure (DSSP, 8-state):
-HHHHHHHHTTHHHH-GGGTTHHHHS----PPPTTEE----SSGGG---HHHH-PEEGGG------B----BSS-S-HHHHHT-GGGB-GGGTTPBP-